Protein AF-K1XAW9-F1 (afdb_monomer)

Secondary structure (DSSP, 8-state):
-----SSHHHHHHHHHHHSPPSS-HHHHHHHHHHHHHHHHHHHHHHHHHHHHHHHHHHHHTT-HHHHHHHHHHHHHHHHHHHHH-

Nearest PDB structures (foldseek):
  6cnn-assembly1_A  TM=5.198E-01  e=8.231E+00  Homo sapiens

Mean predicted aligned error: 8.31 Å

pLDDT: mean 86.87, std 11.2, range [41.56, 96.62]

Radius of gyration: 20.11 Å; Cα contacts (8 Å, |Δi|>4): 21; chains: 1; bounding box: 36×30×53 Å

Solvent-accessible surface area (backbone atoms only — not comparable to full-atom values): 4989 Å² total; per-residue (Å²): 130,91,68,79,64,90,47,76,66,45,55,52,51,52,51,62,70,74,42,83,72,93,60,59,73,94,45,46,67,57,51,50,53,52,48,51,50,52,51,51,54,53,49,54,54,51,50,54,53,51,51,52,55,50,35,55,50,24,58,76,69,68,35,62,69,60,26,56,50,47,52,52,51,54,50,52,52,54,56,51,49,65,75,75,106

Foldseek 3Di:
DPDDPDDPVNVVVVCCVPDDDPDDPVCVVVVVVVVVVVVVVVVLVVVLVVLVVQLVVCVVVVPVVSNVVSVVVNVVSVVVVVVVD

Sequence (85 aa):
VGGLAEGPVRDKILAMLMGESPYREEWADRLLTDTIRKIYRKWYKERHRVLRRQIVKAEEDGNDELCARLIREKERLSQEEKRLA

Structure (mmCIF, N/CA/C/O backbone):
data_AF-K1XAW9-F1
#
_entry.id   AF-K1XAW9-F1
#
loop_
_atom_site.group_PDB
_atom_site.id
_atom_site.type_symbol
_atom_site.label_atom_id
_atom_site.label_alt_id
_atom_site.label_comp_id
_atom_site.label_asym_id
_atom_site.label_entity_id
_atom_site.label_seq_id
_atom_site.pdbx_PDB_ins_code
_atom_site.Cartn_x
_atom_site.Cartn_y
_atom_site.Cartn_z
_atom_site.occupancy
_atom_site.B_iso_or_equiv
_atom_site.auth_seq_id
_atom_site.auth_comp_id
_atom_site.auth_asym_id
_atom_site.auth_atom_id
_atom_site.pdbx_PDB_model_num
ATOM 1 N N . VAL A 1 1 ? 7.478 -24.188 -20.843 1.00 41.56 1 VAL A N 1
ATOM 2 C CA . VAL A 1 1 ? 7.078 -22.817 -20.445 1.00 41.56 1 VAL A CA 1
ATOM 3 C C . VAL A 1 1 ? 5.615 -22.654 -20.826 1.00 41.56 1 VAL A C 1
ATOM 5 O O . VAL A 1 1 ? 5.324 -22.540 -22.007 1.00 41.56 1 VAL A O 1
ATOM 8 N N . GLY A 1 2 ? 4.696 -22.816 -19.867 1.00 46.31 2 GLY A N 1
ATOM 9 C CA . GLY A 1 2 ? 3.252 -22.714 -20.113 1.00 46.31 2 GLY A CA 1
ATOM 10 C C . GLY A 1 2 ? 2.899 -21.270 -20.448 1.00 46.31 2 GLY A C 1
ATOM 11 O O . GLY A 1 2 ? 2.947 -20.411 -19.572 1.00 46.31 2 GLY A O 1
ATOM 12 N N . GLY A 1 3 ? 2.678 -21.013 -21.736 1.00 54.81 3 GLY A N 1
ATOM 13 C CA . GLY A 1 3 ? 2.481 -19.682 -22.293 1.00 54.81 3 GLY A CA 1
ATOM 14 C C . GLY A 1 3 ? 1.225 -19.014 -21.748 1.00 54.81 3 GLY A C 1
ATOM 15 O O . GLY A 1 3 ? 0.240 -19.680 -21.439 1.00 54.81 3 GLY A O 1
ATOM 16 N N . LEU A 1 4 ? 1.294 -17.686 -21.639 1.00 60.22 4 LEU A N 1
ATOM 17 C CA . LEU A 1 4 ? 0.151 -16.803 -21.412 1.00 60.22 4 LEU A CA 1
ATOM 18 C C . LEU A 1 4 ? -1.058 -17.327 -22.200 1.00 60.22 4 LEU A C 1
ATOM 20 O O . LEU A 1 4 ? -0.963 -17.457 -23.421 1.00 60.22 4 LEU A O 1
ATOM 24 N N . ALA A 1 5 ? -2.148 -17.657 -21.504 1.00 68.56 5 ALA A N 1
ATOM 25 C CA . ALA A 1 5 ? -3.377 -18.122 -22.139 1.00 68.56 5 ALA A CA 1
ATOM 26 C C . ALA A 1 5 ? -3.814 -17.128 -23.228 1.00 68.56 5 ALA A C 1
ATOM 28 O O . ALA A 1 5 ? -3.668 -15.912 -23.058 1.00 68.56 5 ALA A O 1
ATOM 29 N N . GLU A 1 6 ? -4.306 -17.641 -24.357 1.00 76.00 6 GLU A N 1
ATOM 30 C CA . GLU A 1 6 ? -4.807 -16.801 -25.445 1.00 76.00 6 GLU A CA 1
ATOM 31 C C . GLU A 1 6 ? -5.913 -15.873 -24.935 1.00 76.00 6 GLU A C 1
ATOM 33 O O . GLU A 1 6 ? -6.811 -16.290 -24.201 1.00 76.00 6 GLU A O 1
ATOM 38 N N . GLY A 1 7 ? -5.811 -14.584 -25.266 1.00 83.00 7 GLY A N 1
ATOM 39 C CA . GLY A 1 7 ? -6.733 -13.577 -24.764 1.00 83.00 7 GLY A CA 1
ATOM 40 C C . GLY A 1 7 ? -6.232 -12.143 -24.936 1.00 83.00 7 GLY A C 1
ATOM 41 O O . GLY A 1 7 ? -5.053 -11.911 -25.216 1.00 83.00 7 GLY A O 1
ATOM 42 N N . PRO A 1 8 ? -7.104 -11.152 -24.683 1.00 85.88 8 PRO A N 1
ATOM 43 C CA . PRO A 1 8 ? -6.857 -9.745 -25.014 1.00 85.88 8 PRO A CA 1
ATOM 44 C C . PRO A 1 8 ? -5.635 -9.145 -24.303 1.00 85.88 8 PRO A C 1
ATOM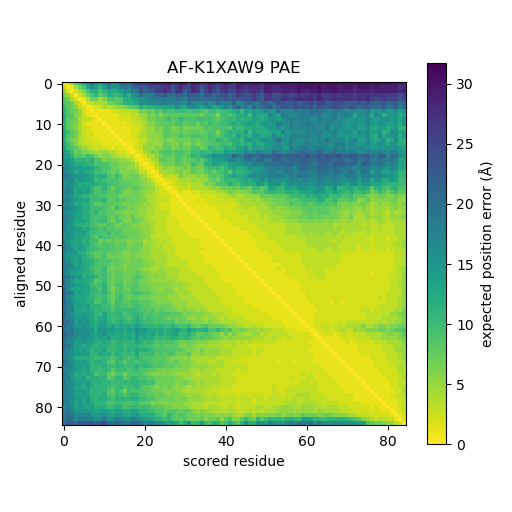 46 O O . PRO A 1 8 ? -5.035 -8.184 -24.780 1.00 85.88 8 PRO A O 1
ATOM 49 N N . VAL A 1 9 ? -5.242 -9.711 -23.159 1.00 83.56 9 VAL A N 1
ATOM 50 C CA . VAL A 1 9 ? -4.023 -9.313 -22.442 1.00 83.56 9 VAL A CA 1
ATOM 51 C C . VAL A 1 9 ? -2.775 -9.797 -23.181 1.00 83.56 9 VAL A C 1
ATOM 53 O O . VAL A 1 9 ? -1.833 -9.024 -23.341 1.00 83.56 9 VAL A O 1
ATOM 56 N N . ARG A 1 10 ? -2.775 -11.045 -23.666 1.00 84.38 10 ARG A N 1
ATOM 57 C CA . ARG A 1 10 ? -1.663 -11.620 -24.430 1.00 84.38 10 ARG A CA 1
ATOM 58 C C . ARG A 1 10 ? -1.436 -10.834 -25.715 1.00 84.38 10 ARG A C 1
ATOM 60 O O . ARG A 1 10 ? -0.307 -10.430 -25.968 1.00 84.38 10 ARG A O 1
ATOM 67 N N . ASP A 1 11 ? -2.496 -10.563 -26.470 1.00 85.75 11 ASP A N 1
ATOM 68 C CA . ASP A 1 11 ? -2.399 -9.849 -27.749 1.00 85.75 11 ASP A CA 1
ATOM 69 C C . ASP A 1 11 ? -1.851 -8.435 -27.558 1.00 85.75 11 ASP A C 1
ATOM 71 O O . ASP A 1 11 ? -0.997 -7.974 -28.313 1.00 85.75 11 ASP A O 1
ATOM 75 N N . LYS A 1 12 ? -2.273 -7.764 -26.481 1.00 84.44 12 LYS A N 1
ATOM 76 C CA . LYS A 1 12 ? -1.782 -6.432 -26.132 1.00 84.44 12 LYS A CA 1
ATOM 77 C C . LYS A 1 12 ? -0.314 -6.441 -25.697 1.00 84.44 12 LYS A C 1
ATOM 79 O O . LYS A 1 12 ? 0.425 -5.544 -26.089 1.00 84.44 12 LYS A O 1
ATOM 84 N N . ILE A 1 13 ? 0.117 -7.445 -24.929 1.00 81.94 13 ILE A N 1
ATOM 85 C CA . ILE A 1 13 ? 1.531 -7.619 -24.553 1.00 81.94 13 ILE A CA 1
ATOM 86 C C . ILE A 1 13 ? 2.385 -7.909 -25.795 1.00 81.94 13 ILE A C 1
ATOM 88 O O . ILE A 1 13 ? 3.433 -7.294 -25.965 1.00 81.94 13 ILE A O 1
ATOM 92 N N . LEU A 1 14 ? 1.931 -8.795 -26.687 1.00 83.06 14 LEU A N 1
ATOM 93 C CA . LEU A 1 14 ? 2.631 -9.107 -27.937 1.00 83.06 14 LEU A CA 1
ATOM 94 C C . LEU A 1 14 ? 2.737 -7.881 -28.851 1.00 83.06 14 LEU A C 1
ATOM 96 O O . LEU A 1 14 ? 3.810 -7.617 -29.386 1.00 83.06 14 LEU A O 1
ATOM 100 N N . ALA A 1 15 ? 1.668 -7.092 -28.977 1.00 84.50 15 ALA A N 1
ATOM 101 C CA . ALA A 1 15 ? 1.692 -5.841 -29.733 1.00 84.50 15 ALA A CA 1
ATOM 102 C C . ALA A 1 15 ? 2.690 -4.823 -29.152 1.00 84.50 15 ALA A C 1
ATOM 104 O O . ALA A 1 15 ? 3.379 -4.146 -29.908 1.00 84.50 15 ALA A O 1
ATOM 105 N N . MET A 1 16 ? 2.809 -4.736 -27.822 1.00 81.44 16 MET A N 1
ATOM 106 C CA . MET A 1 16 ? 3.796 -3.870 -27.163 1.00 81.44 16 MET A CA 1
ATOM 107 C C . MET A 1 16 ? 5.241 -4.348 -27.360 1.00 81.44 16 MET A C 1
ATOM 109 O O . MET A 1 16 ? 6.134 -3.514 -27.430 1.00 81.44 16 MET A O 1
ATOM 113 N N . LEU A 1 17 ? 5.475 -5.664 -27.438 1.00 78.44 17 LEU A N 1
ATOM 114 C CA . LEU A 1 17 ? 6.809 -6.246 -27.642 1.00 78.44 17 LEU A CA 1
ATOM 115 C C . LEU A 1 17 ? 7.300 -6.137 -29.089 1.00 78.44 17 LEU A C 1
ATOM 117 O O . LEU A 1 17 ? 8.497 -6.002 -29.314 1.00 78.44 17 LEU A O 1
ATOM 121 N N . MET A 1 18 ? 6.390 -6.246 -30.060 1.00 82.19 18 MET A N 1
ATOM 122 C CA . MET A 1 18 ? 6.723 -6.187 -31.488 1.00 82.19 18 MET A CA 1
ATOM 123 C C . MET A 1 18 ? 6.725 -4.760 -32.053 1.00 82.19 18 MET A C 1
ATOM 125 O O . MET A 1 18 ? 7.237 -4.546 -33.148 1.00 82.19 18 MET A O 1
ATOM 129 N N . GLY A 1 19 ? 6.122 -3.798 -31.350 1.00 79.88 19 GLY A N 1
ATOM 130 C CA . GLY A 1 19 ? 6.104 -2.395 -31.757 1.00 79.88 19 GLY A CA 1
ATOM 131 C C . GLY A 1 19 ? 7.415 -1.675 -31.445 1.00 79.88 19 GLY A C 1
ATOM 132 O O . GLY A 1 19 ? 8.112 -2.014 -30.490 1.00 79.88 19 GLY A O 1
ATOM 133 N N . GLU A 1 20 ? 7.732 -0.638 -32.223 1.00 73.69 20 GLU A N 1
ATOM 134 C CA . GLU A 1 20 ? 8.806 0.287 -31.857 1.00 73.69 20 GLU A CA 1
ATOM 135 C C . GLU A 1 20 ? 8.489 0.926 -30.501 1.00 73.69 20 GLU A C 1
ATOM 137 O O . GLU A 1 20 ? 7.385 1.434 -30.275 1.00 73.69 20 GLU A O 1
ATOM 142 N N . SER A 1 21 ? 9.460 0.892 -29.584 1.00 71.56 21 SER A N 1
ATOM 143 C CA . SER A 1 21 ? 9.316 1.583 -28.307 1.00 71.56 21 SER A CA 1
ATOM 144 C C . SER A 1 21 ? 9.128 3.077 -28.582 1.00 71.56 21 SER A C 1
ATOM 146 O O . SER A 1 21 ? 10.012 3.700 -29.171 1.00 71.56 21 SER A O 1
ATOM 148 N N . PRO A 1 22 ? 8.038 3.701 -28.103 1.00 72.88 22 PRO A N 1
ATOM 149 C CA . PRO A 1 22 ? 7.871 5.148 -28.212 1.00 72.88 22 PRO A CA 1
ATOM 150 C C . PRO A 1 22 ? 8.852 5.907 -27.302 1.00 72.88 22 PRO A C 1
ATOM 152 O O . PRO A 1 22 ? 8.909 7.137 -27.327 1.00 72.88 22 PRO A O 1
ATOM 155 N N . TYR A 1 23 ? 9.605 5.186 -26.467 1.00 73.81 23 TYR A N 1
ATOM 156 C CA . TYR A 1 23 ? 10.576 5.726 -25.532 1.00 73.81 23 TYR A CA 1
ATOM 157 C C . TYR A 1 23 ? 11.990 5.492 -26.041 1.00 73.81 23 TYR A C 1
ATOM 159 O O . TYR A 1 23 ? 12.352 4.372 -26.408 1.00 73.81 23 TYR A O 1
ATOM 167 N N . ARG A 1 24 ? 12.797 6.553 -25.996 1.00 80.50 24 ARG A N 1
ATOM 168 C CA . ARG A 1 24 ? 14.236 6.468 -26.237 1.00 80.50 24 ARG A CA 1
ATOM 169 C C . ARG A 1 24 ? 14.886 5.620 -25.145 1.00 80.50 24 ARG A C 1
ATOM 171 O O . ARG A 1 24 ? 14.519 5.744 -23.977 1.00 80.50 24 ARG A O 1
ATOM 178 N N . GLU A 1 25 ? 15.868 4.809 -25.520 1.00 79.25 25 GLU A N 1
ATOM 179 C CA . GLU A 1 25 ? 16.574 3.891 -24.615 1.00 79.25 25 GLU A CA 1
ATOM 180 C C . GLU A 1 25 ? 17.182 4.613 -23.401 1.00 79.25 25 GLU A C 1
ATOM 182 O O . GLU A 1 25 ? 17.012 4.183 -22.265 1.00 79.25 25 GLU A O 1
ATOM 187 N N . GLU A 1 26 ? 17.738 5.806 -23.623 1.00 83.69 26 GLU A N 1
ATOM 188 C CA . GLU A 1 26 ? 18.237 6.736 -22.592 1.00 83.69 26 GLU A CA 1
ATOM 189 C C . GLU A 1 26 ? 17.215 7.093 -21.489 1.00 83.69 26 GLU A C 1
ATOM 191 O O . GLU A 1 26 ? 17.594 7.546 -20.410 1.00 83.69 26 GLU A O 1
ATOM 196 N N . TRP A 1 27 ? 15.914 6.911 -21.735 1.00 82.19 27 TRP A N 1
ATOM 197 C CA . TRP A 1 27 ? 14.839 7.247 -20.797 1.00 82.19 27 TRP A CA 1
ATOM 198 C C . TRP A 1 27 ? 14.215 6.004 -20.164 1.00 82.19 27 TRP A C 1
ATOM 200 O O . TRP A 1 27 ? 13.403 6.151 -19.248 1.00 82.19 27 TRP A O 1
ATOM 210 N N . ALA A 1 28 ? 14.573 4.801 -20.623 1.00 82.06 28 ALA A N 1
ATOM 211 C CA . ALA A 1 28 ? 13.943 3.552 -20.208 1.00 82.06 28 ALA A CA 1
ATOM 212 C C . ALA A 1 28 ? 14.074 3.326 -18.694 1.00 82.06 28 ALA A C 1
ATOM 214 O O . ALA A 1 28 ? 13.065 3.122 -18.015 1.00 82.06 28 ALA A O 1
ATOM 215 N N . ASP A 1 29 ? 15.280 3.480 -18.143 1.00 84.25 29 ASP A N 1
ATOM 216 C CA . ASP A 1 29 ? 15.540 3.293 -16.710 1.00 84.25 29 ASP A CA 1
ATOM 217 C C . ASP A 1 29 ? 14.784 4.303 -15.846 1.00 84.25 29 ASP A C 1
ATOM 219 O O . ASP A 1 29 ? 14.193 3.963 -14.813 1.00 84.25 29 ASP A O 1
ATOM 223 N N . ARG A 1 30 ? 14.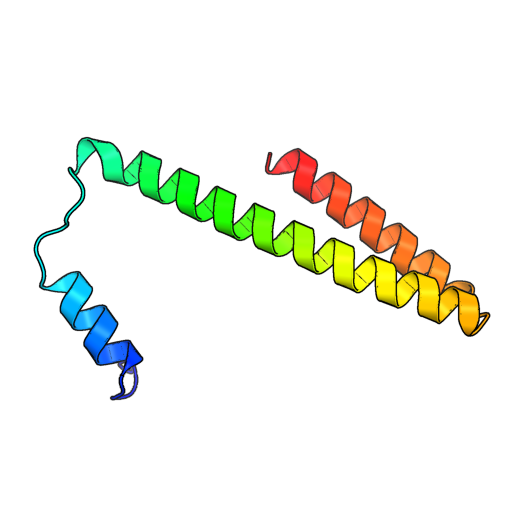746 5.565 -16.288 1.00 87.62 30 ARG A N 1
ATOM 224 C CA . ARG A 1 30 ? 14.022 6.628 -15.588 1.00 87.62 30 ARG A CA 1
ATOM 225 C C . ARG A 1 30 ? 12.519 6.374 -15.619 1.00 87.62 30 ARG A C 1
ATOM 227 O O . ARG A 1 30 ? 11.864 6.474 -14.582 1.00 87.62 30 ARG A O 1
ATOM 234 N N . LEU A 1 31 ? 11.982 6.023 -16.786 1.00 86.69 31 LEU A N 1
ATOM 235 C CA . LEU A 1 31 ? 10.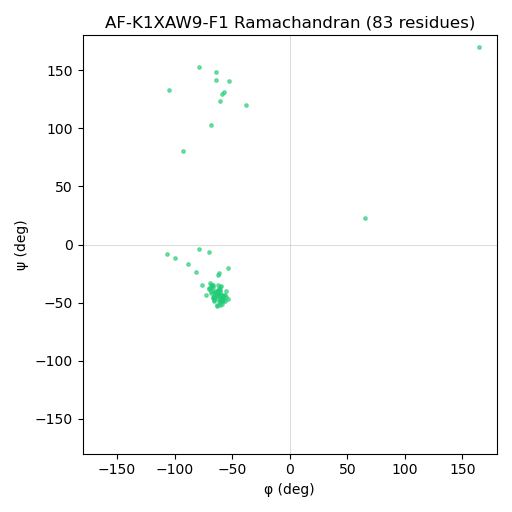570 5.705 -16.962 1.00 86.69 31 LEU A CA 1
ATOM 236 C C . LEU A 1 31 ? 10.165 4.512 -16.098 1.00 86.69 31 LEU A C 1
ATOM 238 O O . LEU A 1 31 ? 9.127 4.568 -15.435 1.00 86.69 31 LEU A O 1
ATOM 242 N N . LEU A 1 32 ? 10.978 3.455 -16.077 1.00 87.44 32 LEU A N 1
ATOM 243 C CA . LEU A 1 32 ? 10.742 2.277 -15.254 1.00 87.44 32 LEU A CA 1
ATOM 244 C C . LEU A 1 32 ? 10.727 2.655 -13.771 1.00 87.44 32 LEU A C 1
ATOM 246 O O . LEU A 1 32 ? 9.757 2.362 -13.070 1.00 87.44 32 LEU A O 1
ATOM 250 N N . THR A 1 33 ? 11.742 3.389 -13.316 1.00 89.31 33 THR A N 1
ATOM 251 C CA . THR A 1 33 ? 11.847 3.853 -11.927 1.00 89.31 33 THR A CA 1
ATOM 252 C C . THR A 1 33 ? 10.640 4.706 -11.525 1.00 89.31 33 THR A C 1
ATOM 254 O O . THR A 1 33 ? 10.026 4.480 -10.480 1.00 89.31 33 THR A O 1
ATOM 257 N N . ASP A 1 34 ? 10.235 5.662 -12.360 1.00 88.94 34 ASP A N 1
ATOM 258 C CA . ASP A 1 34 ? 9.087 6.527 -12.081 1.00 88.94 34 ASP A CA 1
ATOM 259 C C . ASP A 1 34 ? 7.759 5.765 -12.114 1.00 88.94 34 ASP A C 1
ATOM 261 O O . ASP A 1 34 ? 6.853 6.049 -11.324 1.00 88.94 34 ASP A O 1
ATOM 265 N N . THR A 1 35 ? 7.638 4.769 -12.992 1.00 90.12 35 THR A N 1
ATOM 266 C CA . THR A 1 35 ? 6.463 3.895 -13.066 1.00 90.12 35 THR A CA 1
ATOM 267 C C . THR A 1 35 ? 6.345 3.044 -11.807 1.00 90.12 35 THR A C 1
ATOM 269 O O . THR A 1 35 ? 5.273 2.999 -11.200 1.00 90.12 35 THR A O 1
ATOM 272 N N . ILE A 1 36 ? 7.453 2.454 -11.352 1.00 90.44 36 ILE A N 1
ATOM 273 C CA . ILE A 1 36 ? 7.528 1.709 -10.092 1.00 90.44 36 ILE A CA 1
ATOM 274 C C . ILE A 1 36 ? 7.130 2.610 -8.915 1.00 90.44 36 ILE A C 1
ATOM 276 O O . ILE A 1 36 ? 6.242 2.253 -8.139 1.00 90.44 36 ILE A O 1
ATOM 280 N N . ARG A 1 37 ? 7.684 3.828 -8.824 1.00 90.69 37 ARG A N 1
ATOM 281 C CA . ARG A 1 37 ? 7.304 4.806 -7.787 1.00 90.69 37 ARG A CA 1
ATOM 282 C C . ARG A 1 37 ? 5.813 5.134 -7.819 1.00 90.69 37 ARG A C 1
ATOM 284 O O . ARG A 1 37 ? 5.176 5.206 -6.770 1.00 90.69 37 ARG A O 1
ATOM 291 N N . LYS A 1 38 ? 5.229 5.338 -9.004 1.00 92.62 38 LYS A N 1
ATOM 292 C CA . LYS A 1 38 ? 3.788 5.610 -9.152 1.00 92.62 38 LYS A CA 1
ATOM 293 C C . LYS A 1 38 ? 2.936 4.434 -8.676 1.00 92.62 38 LYS A C 1
ATOM 295 O O . LYS A 1 38 ? 1.933 4.666 -7.999 1.00 92.62 38 LYS A O 1
ATOM 300 N N . ILE A 1 39 ? 3.334 3.201 -8.999 1.00 93.25 39 ILE A N 1
ATOM 301 C CA . ILE A 1 39 ? 2.654 1.986 -8.537 1.00 93.25 39 ILE A CA 1
ATOM 302 C C . ILE A 1 39 ? 2.684 1.918 -7.009 1.00 93.25 39 ILE A C 1
ATOM 304 O O . ILE A 1 39 ? 1.617 1.830 -6.399 1.00 93.25 39 ILE A O 1
ATOM 308 N N . TYR A 1 40 ? 3.862 2.048 -6.391 1.00 91.25 40 TYR A N 1
ATOM 309 C CA . TYR A 1 40 ? 3.989 2.011 -4.933 1.00 91.25 40 TYR A CA 1
ATOM 310 C C . TYR A 1 40 ? 3.175 3.114 -4.257 1.00 91.25 40 TYR A C 1
ATOM 312 O O . TYR A 1 40 ? 2.371 2.819 -3.378 1.00 91.25 40 TYR A O 1
ATOM 320 N N . ARG A 1 41 ? 3.268 4.367 -4.721 1.00 92.00 41 ARG A N 1
ATOM 321 C CA . ARG A 1 41 ? 2.464 5.478 -4.175 1.00 92.00 41 ARG A CA 1
ATOM 322 C C . ARG A 1 41 ? 0.966 5.190 -4.228 1.00 92.00 41 ARG A C 1
ATOM 324 O O . ARG A 1 41 ? 0.243 5.460 -3.270 1.00 92.00 41 ARG A O 1
ATOM 331 N N . LYS A 1 42 ? 0.476 4.645 -5.347 1.00 94.69 42 LYS A N 1
ATOM 332 C CA . LYS A 1 42 ? -0.942 4.286 -5.489 1.00 94.69 42 LYS A CA 1
ATOM 333 C C . LYS A 1 42 ? -1.322 3.150 -4.538 1.00 94.69 42 LYS A C 1
ATOM 335 O O . LYS A 1 42 ? -2.390 3.213 -3.930 1.00 94.69 42 LYS A O 1
ATOM 340 N N . TRP A 1 43 ? -0.454 2.151 -4.394 1.00 95.00 43 TRP A N 1
ATOM 341 C CA . TRP A 1 43 ? -0.659 1.022 -3.493 1.00 95.00 43 TRP A CA 1
ATOM 342 C C . TRP A 1 43 ? -0.722 1.461 -2.025 1.00 95.00 43 TRP A C 1
ATOM 344 O O . TRP A 1 43 ? -1.722 1.187 -1.360 1.00 95.00 43 TRP A O 1
ATOM 354 N N . TYR A 1 44 ? 0.264 2.228 -1.546 1.00 94.31 44 TYR A N 1
ATOM 355 C CA . TYR A 1 44 ? 0.289 2.761 -0.179 1.00 94.31 44 TYR A CA 1
ATOM 356 C C . TYR A 1 44 ? -0.933 3.634 0.110 1.00 94.31 44 TYR A C 1
ATOM 358 O O . TYR A 1 44 ? -1.617 3.438 1.118 1.00 94.31 44 TYR A O 1
ATOM 366 N N . LYS A 1 45 ? -1.287 4.538 -0.813 1.00 94.12 45 LYS A N 1
ATOM 367 C CA . LYS A 1 45 ? -2.473 5.393 -0.678 1.00 94.12 45 LYS A CA 1
ATOM 368 C C . LYS A 1 45 ? -3.752 4.579 -0.474 1.00 94.12 45 LYS A C 1
ATOM 370 O O . LYS A 1 45 ? -4.533 4.887 0.431 1.00 94.12 45 LYS A O 1
ATOM 375 N N . GLU A 1 46 ? -3.978 3.553 -1.294 1.00 96.50 46 GLU A N 1
ATOM 376 C CA . GLU A 1 46 ? -5.182 2.727 -1.172 1.00 96.50 46 GLU A CA 1
ATOM 377 C C . GLU A 1 46 ? -5.138 1.857 0.089 1.00 96.50 46 GLU A C 1
ATOM 379 O O . GLU A 1 46 ? -6.136 1.755 0.804 1.00 96.50 46 GLU A O 1
ATOM 384 N N . ARG A 1 47 ? -3.971 1.313 0.447 1.00 95.56 47 ARG A N 1
ATOM 385 C CA . ARG A 1 47 ? -3.805 0.526 1.672 1.00 95.56 47 ARG A CA 1
ATOM 386 C C . ARG A 1 47 ? -4.099 1.356 2.926 1.00 95.56 47 ARG A C 1
ATOM 388 O O . ARG A 1 47 ? -4.870 0.911 3.776 1.00 95.56 47 ARG A O 1
ATOM 395 N N . HIS A 1 48 ? -3.606 2.594 3.004 1.00 95.31 48 HIS A N 1
ATOM 396 C CA . HIS A 1 48 ? -3.951 3.530 4.079 1.00 95.31 48 HIS A CA 1
ATOM 397 C C . 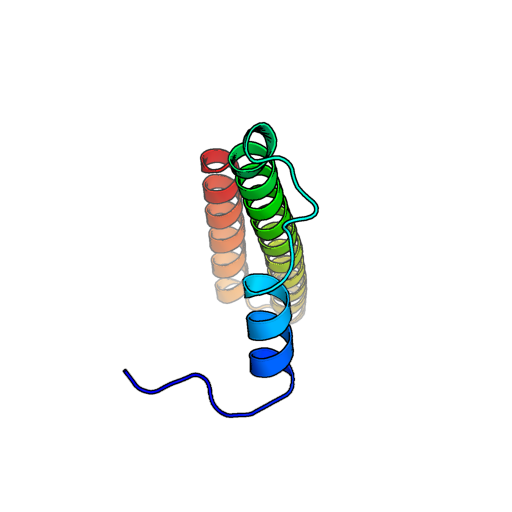HIS A 1 48 ? -5.439 3.889 4.108 1.00 95.31 48 HIS A C 1
ATOM 399 O O . HIS A 1 48 ? -5.994 4.123 5.184 1.00 95.31 48 HIS A O 1
ATOM 405 N N . ARG A 1 49 ? -6.098 3.974 2.947 1.00 96.44 49 ARG A N 1
ATOM 406 C CA . ARG A 1 49 ? -7.544 4.221 2.866 1.00 96.44 49 ARG A CA 1
ATOM 407 C C . ARG A 1 49 ? -8.347 3.032 3.393 1.00 96.44 49 ARG A C 1
ATOM 409 O O . ARG A 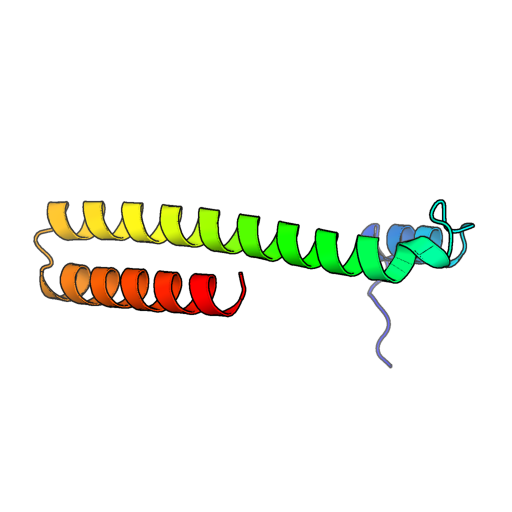1 49 ? -9.347 3.235 4.077 1.00 96.44 49 ARG A O 1
ATOM 416 N N . VAL A 1 50 ? -7.940 1.807 3.069 1.00 96.62 50 VAL A N 1
ATOM 417 C CA . VAL A 1 50 ? -8.582 0.584 3.574 1.00 96.62 50 VAL A CA 1
ATOM 418 C C . VAL A 1 50 ? -8.395 0.463 5.084 1.00 96.62 50 VAL A C 1
ATOM 420 O O . VAL A 1 50 ? -9.384 0.298 5.790 1.00 96.62 50 VAL A O 1
ATOM 423 N N . LEU A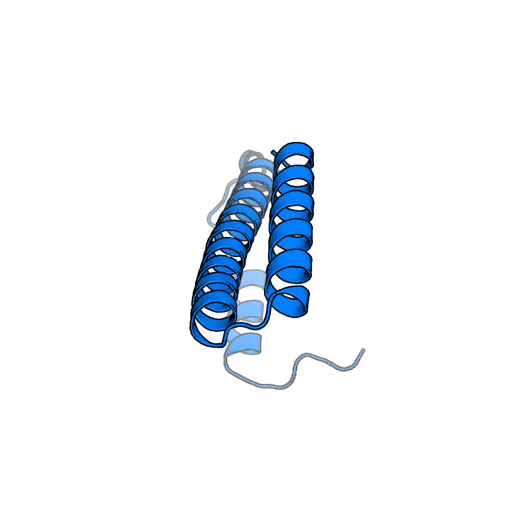 1 51 ? -7.168 0.632 5.590 1.00 95.69 51 LEU A N 1
ATOM 424 C CA . LEU A 1 51 ? -6.889 0.559 7.029 1.00 95.69 51 LEU A CA 1
ATOM 425 C C . LEU A 1 51 ? -7.681 1.600 7.821 1.00 95.69 51 LEU A C 1
ATOM 427 O O . LEU A 1 51 ? -8.274 1.261 8.834 1.00 95.69 51 LEU A O 1
ATOM 431 N N . ARG A 1 52 ? -7.765 2.848 7.338 1.00 95.56 52 ARG A N 1
ATOM 432 C CA . ARG A 1 52 ? -8.589 3.883 7.985 1.00 95.56 52 ARG A CA 1
ATOM 433 C C . ARG A 1 52 ? -10.057 3.481 8.096 1.00 95.56 52 ARG A C 1
ATOM 435 O O . ARG A 1 52 ? -10.633 3.630 9.162 1.00 95.56 52 ARG A O 1
ATOM 442 N N . ARG A 1 53 ? -10.643 2.940 7.023 1.00 96.62 53 ARG A N 1
ATOM 443 C CA . ARG A 1 53 ? -12.033 2.451 7.044 1.00 96.62 53 ARG A CA 1
ATOM 444 C C . ARG A 1 53 ? -12.224 1.302 8.035 1.00 96.62 53 ARG A C 1
ATOM 446 O O . ARG A 1 53 ? -13.239 1.255 8.712 1.00 96.62 53 ARG A O 1
ATOM 453 N N . GLN A 1 54 ? -11.256 0.390 8.117 1.00 95.94 54 GLN A N 1
ATOM 454 C CA . GLN A 1 54 ? -11.307 -0.730 9.057 1.00 95.94 54 GLN A CA 1
ATOM 455 C C . GLN A 1 54 ? -11.167 -0.276 10.513 1.00 95.94 54 GLN A C 1
ATOM 457 O O . GLN A 1 54 ? -11.842 -0.835 11.365 1.00 95.94 54 GLN A O 1
ATOM 462 N N . ILE A 1 55 ? -10.327 0.728 10.787 1.00 95.50 55 ILE A N 1
ATOM 463 C CA . ILE A 1 55 ? -10.166 1.307 12.129 1.00 95.50 55 ILE A CA 1
ATOM 464 C C . ILE A 1 55 ? -11.475 1.947 12.581 1.00 95.50 55 ILE A C 1
ATOM 466 O O . ILE A 1 55 ? -11.984 1.555 13.619 1.00 95.50 55 ILE A O 1
ATOM 470 N N . VAL A 1 56 ? -12.054 2.839 11.766 1.00 96.19 56 VAL A N 1
ATOM 471 C CA . VAL A 1 56 ? -13.334 3.497 12.090 1.00 96.19 56 VAL A CA 1
ATOM 472 C C . VAL A 1 56 ? -14.417 2.461 12.374 1.00 96.19 56 VAL A C 1
ATOM 474 O O . VAL A 1 56 ? -15.099 2.548 13.384 1.00 96.19 56 VAL A O 1
ATOM 477 N N . LYS A 1 57 ? -14.516 1.422 11.538 1.00 96.44 57 LYS A N 1
ATOM 478 C CA . LYS A 1 57 ? -15.477 0.344 11.768 1.00 96.44 57 LYS A CA 1
ATOM 479 C C . LYS A 1 57 ? -15.213 -0.415 13.078 1.00 96.44 57 LYS A C 1
ATOM 481 O O . LYS A 1 57 ? -16.148 -0.730 13.796 1.00 96.44 57 LYS A O 1
ATOM 486 N N . ALA A 1 58 ? -13.954 -0.714 13.398 1.00 95.44 58 ALA A N 1
ATOM 487 C CA . ALA A 1 58 ? -13.606 -1.396 14.645 1.00 95.44 58 ALA A CA 1
ATOM 488 C C . ALA A 1 58 ? -13.895 -0.533 15.886 1.00 95.44 58 ALA A C 1
ATOM 490 O O . ALA A 1 58 ? -14.286 -1.080 16.912 1.00 95.44 58 ALA A O 1
ATOM 491 N N . GLU A 1 59 ? -13.722 0.788 15.785 1.00 94.12 59 GLU A N 1
ATOM 492 C CA . GLU A 1 59 ? -14.100 1.752 16.826 1.00 94.12 59 GLU A CA 1
ATOM 493 C C . GLU A 1 59 ? -15.625 1.807 17.008 1.00 94.12 59 GLU A C 1
ATOM 495 O O . GLU A 1 59 ? -16.103 1.743 18.136 1.00 94.12 59 GLU A O 1
ATOM 500 N N . GLU A 1 60 ? -16.390 1.859 15.911 1.00 96.19 60 GLU A N 1
ATOM 501 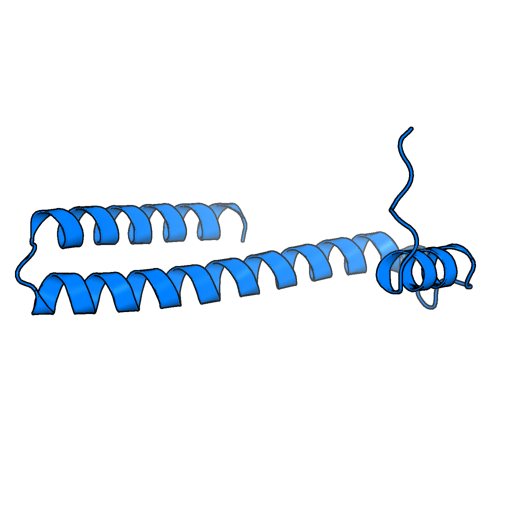C CA . GLU A 1 60 ? -17.862 1.805 15.930 1.00 96.19 60 GLU A CA 1
ATOM 502 C C . GLU A 1 60 ? -18.387 0.497 16.545 1.00 96.19 60 GLU A C 1
ATOM 504 O O . GLU A 1 60 ? -19.348 0.515 17.313 1.00 96.19 60 GLU A O 1
ATOM 509 N N . ASP A 1 61 ? -17.730 -0.627 16.248 1.00 95.69 61 ASP A N 1
ATOM 510 C CA . ASP A 1 61 ? -18.074 -1.955 16.765 1.00 95.69 61 ASP A CA 1
ATOM 511 C C . ASP A 1 61 ? -17.578 -2.185 18.217 1.00 95.69 61 ASP A C 1
ATOM 513 O O . ASP A 1 61 ? -17.833 -3.246 18.791 1.00 95.69 61 ASP A O 1
ATOM 517 N N . GLY A 1 62 ? -16.846 -1.233 18.817 1.00 95.25 62 GLY A N 1
ATOM 518 C CA . GLY A 1 62 ? -16.273 -1.354 20.167 1.00 95.25 62 GLY A CA 1
ATOM 519 C C . GLY A 1 62 ? -15.201 -2.445 20.303 1.00 95.25 62 GLY A C 1
ATOM 520 O O . GLY A 1 62 ? -14.975 -2.975 21.391 1.00 95.25 62 GLY A O 1
ATOM 521 N N . ASN A 1 63 ? -14.558 -2.833 19.198 1.00 95.81 63 ASN A N 1
ATOM 522 C CA . ASN A 1 63 ? -13.553 -3.892 19.174 1.00 95.81 63 ASN A CA 1
ATOM 523 C C . ASN A 1 63 ? -12.138 -3.319 19.344 1.00 95.81 63 ASN A C 1
ATOM 525 O O . ASN A 1 63 ? -11.380 -3.153 18.380 1.00 95.81 63 ASN A O 1
ATOM 529 N N . ASP A 1 64 ? -11.780 -3.046 20.598 1.00 92.94 64 ASP A N 1
ATOM 530 C CA . ASP A 1 64 ? -10.508 -2.421 20.976 1.00 92.94 64 ASP A CA 1
ATOM 531 C C . ASP A 1 64 ? -9.278 -3.231 20.541 1.00 92.94 64 ASP A C 1
ATOM 533 O O . ASP A 1 64 ? -8.264 -2.665 20.121 1.00 92.94 64 ASP A O 1
ATOM 537 N N . GLU A 1 65 ? -9.357 -4.564 20.581 1.00 94.81 65 GLU A N 1
ATOM 538 C CA . GLU A 1 65 ? -8.252 -5.437 20.172 1.00 94.81 65 GLU A CA 1
ATOM 539 C C . GLU A 1 65 ? -7.972 -5.313 18.668 1.00 94.81 65 GLU A C 1
ATOM 541 O O . GLU A 1 65 ? -6.820 -5.144 18.239 1.00 94.81 65 GLU A O 1
ATOM 546 N N . LEU A 1 66 ? -9.032 -5.349 17.853 1.00 93.69 66 LEU A N 1
ATOM 547 C CA . LEU A 1 66 ? -8.928 -5.167 16.411 1.00 93.69 66 LEU A CA 1
ATOM 548 C C . LEU A 1 66 ? -8.444 -3.754 16.071 1.00 93.69 66 LEU A C 1
ATOM 550 O O . LEU A 1 66 ? -7.564 -3.606 15.218 1.00 93.69 66 LEU A O 1
ATOM 554 N N . CYS A 1 67 ? -8.952 -2.733 16.764 1.00 93.81 67 CYS A N 1
ATOM 555 C CA . CYS A 1 67 ? -8.512 -1.353 16.593 1.00 93.81 67 CYS A CA 1
ATOM 556 C C . CYS A 1 67 ? -7.004 -1.206 16.877 1.00 93.81 67 CYS A C 1
ATOM 558 O O . CYS A 1 67 ? -6.240 -0.769 16.008 1.00 93.81 67 CYS A O 1
ATOM 560 N N . ALA A 1 68 ? -6.526 -1.696 18.026 1.00 94.06 68 ALA A N 1
ATOM 561 C CA . ALA A 1 68 ? -5.110 -1.655 18.397 1.00 94.06 68 ALA A CA 1
ATOM 562 C C . ALA A 1 68 ? -4.209 -2.413 17.403 1.00 94.06 68 ALA A C 1
ATOM 564 O O . ALA A 1 68 ? -3.081 -1.998 17.109 1.00 94.06 68 ALA A O 1
ATOM 565 N N . ARG A 1 69 ? -4.682 -3.537 16.851 1.00 96.31 69 ARG A N 1
ATOM 566 C CA . ARG A 1 69 ? -3.965 -4.271 15.798 1.00 96.31 69 ARG A CA 1
ATOM 567 C C . ARG A 1 69 ? -3.875 -3.464 14.499 1.00 96.31 69 ARG A C 1
ATOM 569 O O . ARG A 1 69 ? -2.799 -3.398 13.905 1.00 96.31 69 ARG A O 1
ATOM 576 N N . LEU A 1 70 ? -4.971 -2.848 14.064 1.00 95.00 70 LEU A N 1
ATOM 577 C CA . LEU A 1 70 ? -5.019 -2.059 12.832 1.00 95.00 70 LEU A CA 1
ATOM 578 C C . LEU A 1 70 ? 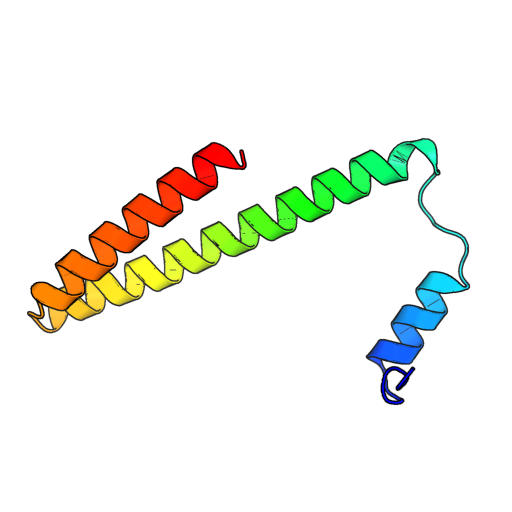-4.187 -0.772 12.927 1.00 95.00 70 LEU A C 1
ATOM 580 O O . LEU A 1 70 ? -3.545 -0.389 11.948 1.00 95.00 70 LEU A O 1
ATOM 584 N N . ILE A 1 71 ? -4.132 -0.140 14.102 1.00 93.56 71 ILE A N 1
ATOM 585 C CA . ILE A 1 71 ? -3.260 1.014 14.363 1.00 93.56 71 ILE A CA 1
ATOM 586 C C . ILE A 1 71 ? -1.784 0.619 14.233 1.00 93.56 71 ILE A C 1
ATOM 588 O O . ILE A 1 71 ? -1.029 1.301 13.537 1.00 93.56 71 ILE A O 1
ATOM 592 N N . ARG A 1 72 ? -1.372 -0.512 14.824 1.00 95.44 72 ARG A N 1
ATOM 593 C CA . ARG A 1 72 ? 0.003 -1.027 14.681 1.00 95.44 72 ARG A CA 1
ATOM 594 C C . ARG A 1 72 ? 0.359 -1.331 13.227 1.00 95.44 72 ARG A C 1
ATOM 596 O O . ARG A 1 72 ? 1.452 -0.997 12.779 1.00 95.44 72 ARG A O 1
ATOM 603 N N . GLU A 1 73 ? -0.572 -1.913 12.476 1.00 94.12 73 GLU A N 1
ATOM 604 C CA . GLU A 1 73 ? -0.379 -2.178 11.048 1.00 94.12 73 GLU A CA 1
ATOM 605 C C . GLU A 1 73 ? -0.240 -0.886 10.230 1.00 94.12 73 GLU A C 1
ATOM 607 O O . GLU A 1 73 ? 0.609 -0.801 9.344 1.00 94.12 73 GLU A O 1
ATOM 612 N N . LYS A 1 74 ? -1.028 0.148 10.546 1.00 92.94 74 LYS A N 1
ATOM 613 C CA . LYS A 1 74 ? -0.919 1.468 9.910 1.00 92.94 74 LYS A CA 1
ATOM 614 C C . LYS A 1 74 ? 0.444 2.116 10.174 1.00 92.94 74 LYS A C 1
ATOM 616 O O . LYS A 1 74 ? 1.013 2.706 9.254 1.00 92.94 74 LYS A O 1
ATOM 621 N N . GLU A 1 75 ? 0.968 2.006 11.393 1.00 93.56 75 GLU A N 1
ATOM 622 C CA . GLU A 1 75 ? 2.298 2.525 11.736 1.00 93.56 75 GLU A CA 1
ATOM 623 C C . GLU A 1 75 ? 3.392 1.764 10.982 1.00 93.56 75 GLU A C 1
ATOM 625 O O . GLU A 1 75 ? 4.219 2.378 10.311 1.00 93.56 75 GLU A O 1
ATOM 630 N N . ARG A 1 76 ? 3.337 0.425 10.985 1.00 94.62 76 ARG A N 1
ATOM 631 C CA . ARG A 1 76 ? 4.263 -0.425 10.222 1.00 94.62 76 ARG A CA 1
ATOM 632 C C . ARG A 1 76 ? 4.296 -0.041 8.743 1.00 94.62 76 ARG A C 1
ATOM 634 O O . ARG A 1 76 ? 5.376 0.135 8.185 1.00 94.62 76 ARG A O 1
ATOM 641 N N . LEU A 1 77 ? 3.124 0.145 8.138 1.00 93.69 77 LEU A N 1
ATOM 642 C CA . LEU A 1 77 ? 2.993 0.540 6.737 1.00 93.69 77 LEU A CA 1
ATOM 643 C C . LEU A 1 77 ? 3.618 1.917 6.463 1.00 93.69 77 LEU A C 1
ATOM 645 O O . LEU A 1 77 ? 4.289 2.097 5.452 1.00 93.69 77 LEU A O 1
ATOM 649 N N . SER A 1 78 ? 3.449 2.868 7.385 1.00 91.62 78 SER A N 1
ATOM 650 C CA . SER A 1 78 ? 4.028 4.215 7.272 1.00 91.62 78 SER A CA 1
ATOM 651 C C . SER A 1 78 ? 5.559 4.189 7.364 1.00 9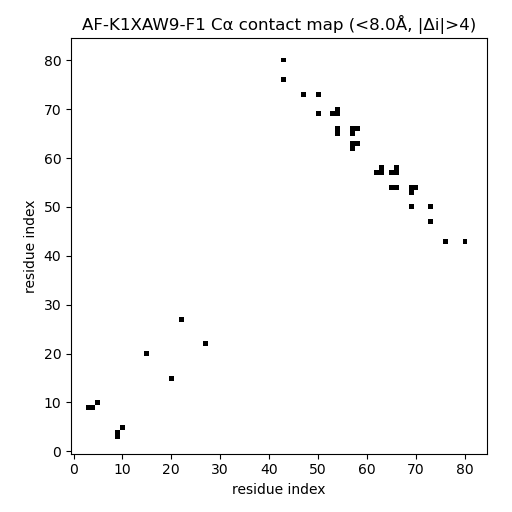1.62 78 SER A C 1
ATOM 653 O O . SER A 1 78 ? 6.244 4.949 6.684 1.00 91.62 78 SER A O 1
ATOM 655 N N . GLN A 1 79 ? 6.114 3.307 8.200 1.00 93.00 79 GLN A N 1
ATOM 656 C CA . GLN A 1 79 ? 7.562 3.110 8.308 1.00 93.00 79 GLN A CA 1
ATOM 657 C C . GLN A 1 79 ? 8.143 2.438 7.062 1.00 93.00 79 GLN A C 1
ATOM 659 O O . GLN A 1 79 ? 9.240 2.784 6.633 1.00 93.00 79 GLN A O 1
ATOM 664 N N . GLU A 1 80 ? 7.413 1.495 6.467 1.00 90.88 80 GLU A N 1
ATOM 665 C CA . GLU A 1 80 ? 7.807 0.856 5.212 1.00 90.88 80 GLU A CA 1
ATOM 666 C C . GLU A 1 80 ? 7.811 1.859 4.051 1.00 90.88 80 GLU A C 1
ATOM 668 O O . GLU A 1 80 ? 8.793 1.934 3.317 1.00 90.88 80 GLU A O 1
ATOM 673 N N . GLU A 1 81 ? 6.777 2.702 3.946 1.00 90.25 81 GLU A N 1
ATOM 674 C CA . GLU A 1 81 ? 6.708 3.761 2.933 1.00 90.25 81 GLU A CA 1
ATOM 675 C C . GLU A 1 81 ? 7.904 4.718 3.037 1.00 90.25 81 GLU A C 1
ATOM 677 O O . GLU A 1 81 ? 8.541 5.014 2.030 1.00 90.25 81 GLU A O 1
ATOM 682 N N . LYS A 1 82 ? 8.279 5.137 4.254 1.00 88.31 82 LYS A N 1
ATOM 683 C CA . LYS A 1 82 ? 9.450 6.003 4.490 1.00 88.31 82 LYS A CA 1
ATOM 684 C C . LYS A 1 82 ? 10.785 5.376 4.086 1.00 88.31 82 LYS A C 1
ATOM 686 O O . LYS A 1 82 ? 11.726 6.113 3.830 1.00 88.31 82 LYS A O 1
ATOM 691 N N . ARG A 1 83 ? 10.898 4.044 4.075 1.00 84.56 83 ARG A N 1
ATOM 692 C CA . ARG A 1 83 ? 12.123 3.338 3.653 1.00 84.56 83 ARG A CA 1
ATOM 693 C C . ARG A 1 83 ? 12.232 3.204 2.137 1.00 84.56 83 ARG A C 1
ATOM 695 O O . ARG A 1 83 ? 13.328 2.984 1.634 1.00 84.56 83 ARG A O 1
ATOM 702 N N . LEU A 1 84 ? 11.100 3.267 1.439 1.00 72.94 84 LEU A N 1
ATOM 703 C CA . LEU A 1 84 ? 11.009 3.134 -0.016 1.00 72.94 84 LEU A CA 1
ATOM 704 C C . LEU A 1 84 ? 10.903 4.486 -0.741 1.00 72.94 84 LEU A C 1
ATOM 706 O O . LEU A 1 84 ? 10.994 4.516 -1.971 1.00 72.94 84 LEU A O 1
ATOM 710 N N . ALA A 1 85 ? 10.665 5.572 0.002 1.00 60.78 85 ALA A N 1
ATOM 711 C CA . ALA A 1 85 ? 10.646 6.952 -0.481 1.00 60.78 85 ALA A CA 1
ATOM 712 C C . ALA A 1 85 ? 12.063 7.530 -0.589 1.00 60.78 85 ALA A C 1
ATOM 714 O O . ALA A 1 85 ? 12.314 8.199 -1.619 1.00 60.78 85 ALA A O 1
#